Protein AF-A0A7W0EIR3-F1 (afdb_monomer_lite)

Radius of gyration: 20.16 Å; chains: 1; bounding box: 39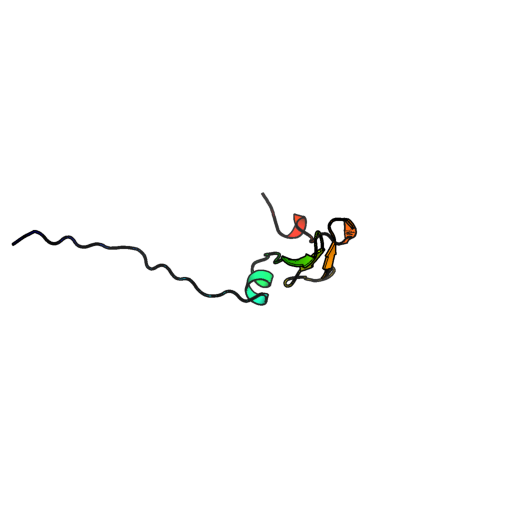×26×60 Å

Structure (mmCIF, N/CA/C/O backbone):
data_AF-A0A7W0EIR3-F1
#
_entry.id   AF-A0A7W0EIR3-F1
#
loop_
_atom_site.group_PDB
_atom_site.id
_atom_site.type_symbol
_atom_site.label_atom_id
_atom_site.label_alt_id
_atom_site.label_comp_id
_atom_site.label_asym_id
_atom_site.label_entity_id
_atom_site.label_seq_id
_atom_site.pdbx_PDB_ins_code
_atom_site.Cartn_x
_atom_site.Cartn_y
_atom_site.Cartn_z
_atom_site.occupancy
_atom_site.B_iso_or_equiv
_atom_site.auth_seq_id
_atom_site.auth_comp_id
_atom_site.auth_asym_id
_atom_site.auth_atom_id
_atom_site.pdbx_PDB_model_num
ATOM 1 N N . GLY A 1 1 ? -26.011 -7.672 48.897 1.00 73.31 1 GLY A N 1
ATOM 2 C CA . GLY A 1 1 ? -25.778 -7.228 47.507 1.00 73.31 1 GLY A CA 1
ATOM 3 C C . GLY A 1 1 ? -24.290 -7.040 47.289 1.00 73.31 1 GLY A C 1
ATOM 4 O O . GLY A 1 1 ? -23.622 -6.655 48.240 1.00 73.31 1 GLY A O 1
ATOM 5 N N . GLN A 1 2 ? -23.765 -7.355 46.103 1.00 82.25 2 GLN A N 1
ATOM 6 C CA . GLN A 1 2 ? -22.343 -7.150 45.780 1.00 82.25 2 GLN A CA 1
ATOM 7 C C . GLN A 1 2 ? -22.082 -5.736 45.237 1.00 82.25 2 GLN A C 1
ATOM 9 O O . GLN A 1 2 ? -23.005 -5.080 44.754 1.00 82.25 2 GLN A O 1
ATOM 14 N N . SER A 1 3 ? -20.838 -5.254 45.347 1.00 84.31 3 SER A N 1
ATOM 15 C CA . SER A 1 3 ? -20.458 -3.912 44.896 1.00 84.31 3 SER A CA 1
ATOM 16 C C . SER A 1 3 ? -20.386 -3.827 43.369 1.00 84.31 3 SER A C 1
ATOM 18 O O . SER A 1 3 ? -19.914 -4.741 42.694 1.00 84.31 3 SER A O 1
ATOM 20 N N . VAL A 1 4 ? -20.855 -2.709 42.816 1.00 88.25 4 VAL A N 1
ATOM 21 C CA . VAL A 1 4 ? -20.785 -2.414 41.379 1.00 88.25 4 VAL A CA 1
ATOM 22 C C . VAL A 1 4 ? -19.585 -1.504 41.118 1.00 88.25 4 VAL A C 1
ATOM 24 O O . VAL A 1 4 ? -19.360 -0.545 41.857 1.00 88.25 4 VAL A O 1
ATOM 27 N N . LYS A 1 5 ? -18.821 -1.776 40.051 1.00 87.19 5 LYS A N 1
ATOM 28 C CA . LYS A 1 5 ? -17.714 -0.925 39.583 1.00 87.19 5 LYS A CA 1
ATOM 29 C C . LYS A 1 5 ? -18.044 -0.282 38.239 1.00 87.19 5 LYS A C 1
ATOM 31 O O . LYS A 1 5 ? -18.507 -0.951 37.321 1.00 87.19 5 LYS A O 1
ATOM 36 N N . LYS A 1 6 ? -17.741 1.013 38.113 1.00 85.62 6 LYS A N 1
ATOM 37 C CA . LYS A 1 6 ? -17.827 1.758 36.853 1.00 85.62 6 LYS A CA 1
ATOM 38 C C . LYS A 1 6 ? -16.584 1.469 36.006 1.00 85.62 6 LYS A C 1
ATOM 40 O O . LYS A 1 6 ? -15.471 1.730 36.454 1.00 85.62 6 LYS A O 1
ATOM 45 N N . LEU A 1 7 ? -16.779 0.955 34.795 1.00 87.88 7 LEU A N 1
ATOM 46 C CA . LEU A 1 7 ? -15.733 0.832 33.779 1.00 87.88 7 LEU A CA 1
ATOM 47 C C . LEU A 1 7 ? -15.875 1.996 32.797 1.00 87.88 7 LEU A C 1
ATOM 49 O O . LEU A 1 7 ? -16.929 2.171 32.192 1.00 87.88 7 LEU A O 1
ATOM 53 N N . ILE A 1 8 ? -14.828 2.808 32.672 1.00 89.88 8 ILE A N 1
ATOM 54 C CA . ILE A 1 8 ? -14.742 3.892 31.689 1.00 89.88 8 ILE A CA 1
ATOM 55 C C . ILE A 1 8 ? -13.605 3.531 30.735 1.00 89.88 8 ILE A C 1
ATOM 57 O O . ILE A 1 8 ? -12.480 3.314 31.180 1.00 89.88 8 ILE A O 1
ATOM 61 N N . SER A 1 9 ? -13.899 3.461 29.439 1.00 89.44 9 SER A N 1
ATOM 62 C CA . SER A 1 9 ? -12.921 3.222 28.375 1.00 89.44 9 SER A CA 1
ATOM 63 C C . SER A 1 9 ? -13.039 4.293 27.294 1.00 89.44 9 SER A C 1
ATOM 65 O O . SER A 1 9 ? -14.079 4.940 27.160 1.00 89.44 9 SER A O 1
ATOM 67 N N . LEU A 1 10 ? -11.980 4.466 26.500 1.00 91.00 10 LEU A N 1
ATOM 68 C CA . LEU A 1 10 ? -12.044 5.283 25.289 1.00 91.00 10 LEU A CA 1
ATOM 69 C C . LEU A 1 10 ? -12.940 4.615 24.241 1.00 91.00 10 LEU A C 1
ATOM 71 O O . LEU A 1 10 ? -13.053 3.388 24.186 1.00 91.00 10 LEU A O 1
ATOM 75 N N . VAL A 1 11 ? -13.558 5.435 23.393 1.00 88.88 11 VAL A N 1
ATOM 76 C CA . VAL A 1 11 ? -14.295 4.953 22.224 1.00 88.88 11 VAL A CA 1
ATOM 77 C C . VAL A 1 11 ? -13.289 4.560 21.144 1.00 88.88 11 VAL A C 1
ATOM 79 O O . VAL A 1 11 ? -12.464 5.374 20.734 1.00 88.88 11 VAL A O 1
ATOM 82 N N . GLY A 1 12 ? -13.369 3.318 20.666 1.00 90.38 12 GLY A N 1
ATOM 83 C CA . GLY A 1 12 ? -12.653 2.882 19.470 1.00 90.38 12 GLY A CA 1
ATOM 84 C C . GLY A 1 12 ? -13.455 3.240 18.222 1.00 90.38 12 GLY A C 1
ATOM 85 O O . GLY A 1 12 ? -14.550 2.718 18.030 1.00 90.38 12 GLY A O 1
ATOM 86 N N . ILE A 1 13 ? -12.919 4.113 17.369 1.00 85.50 13 ILE A N 1
ATOM 87 C CA . ILE A 1 13 ? -13.519 4.427 16.067 1.00 85.50 13 ILE A CA 1
ATOM 88 C C . ILE A 1 13 ? -12.732 3.685 14.990 1.00 85.50 13 ILE A C 1
ATOM 90 O O . ILE A 1 13 ? -11.558 3.966 14.765 1.00 85.50 13 ILE A O 1
ATOM 94 N N . SER A 1 14 ? -13.397 2.759 14.302 1.00 89.06 14 SER A N 1
ATOM 95 C CA . SER A 1 14 ? -12.868 2.089 13.114 1.00 89.06 14 SER A CA 1
ATOM 96 C C . SER A 1 14 ? -13.744 2.454 11.925 1.00 89.06 14 SER A C 1
ATOM 98 O O . SER A 1 14 ? -14.936 2.154 11.911 1.00 89.06 14 SER A O 1
ATOM 100 N N . THR A 1 15 ? -13.166 3.149 10.946 1.00 88.31 15 THR A N 1
ATOM 101 C CA . THR A 1 15 ? -13.851 3.509 9.699 1.00 88.31 15 THR A CA 1
ATOM 102 C C . THR A 1 15 ? -13.150 2.828 8.529 1.00 88.31 15 THR A C 1
ATOM 104 O O . THR A 1 15 ? -11.914 2.818 8.492 1.00 88.31 15 THR A O 1
ATOM 107 N N . PRO A 1 16 ? -13.895 2.243 7.572 1.00 91.25 16 PRO A N 1
ATOM 108 C CA . PRO A 1 16 ? -13.283 1.676 6.381 1.00 91.25 16 PRO A CA 1
ATOM 109 C C . PRO A 1 16 ? -12.551 2.776 5.605 1.00 91.25 16 PRO A C 1
ATOM 111 O O . PRO A 1 16 ? -13.033 3.903 5.497 1.00 91.25 16 PRO A O 1
ATOM 114 N N . LYS A 1 17 ? -11.381 2.439 5.061 1.00 93.12 17 LYS A N 1
ATOM 115 C CA . LYS A 1 17 ? -10.591 3.327 4.203 1.00 93.12 17 LYS A CA 1
ATOM 116 C C . LYS A 1 17 ? -10.636 2.823 2.771 1.00 93.12 17 LYS A C 1
ATOM 118 O O . LYS A 1 17 ? -10.377 1.648 2.503 1.00 93.12 17 LYS A O 1
ATOM 123 N N . THR A 1 18 ? -10.960 3.717 1.851 1.00 96.12 18 THR A N 1
ATOM 124 C CA . THR A 1 18 ? -10.903 3.453 0.415 1.00 96.12 18 THR A CA 1
ATOM 125 C C . THR A 1 18 ? -9.451 3.446 -0.070 1.00 96.12 18 THR A C 1
ATOM 127 O O . THR A 1 18 ? -8.535 3.904 0.617 1.00 96.12 18 THR A O 1
ATOM 130 N N . ASN A 1 19 ? -9.215 2.948 -1.286 1.00 96.06 19 ASN A N 1
ATOM 131 C CA . ASN A 1 19 ? -7.888 3.052 -1.901 1.00 96.06 19 ASN A CA 1
ATOM 132 C C . ASN A 1 19 ? -7.472 4.521 -2.084 1.00 96.06 19 ASN A C 1
ATOM 134 O O . ASN A 1 19 ? -6.299 4.839 -1.914 1.00 96.06 19 ASN A O 1
ATOM 138 N N . SER A 1 20 ? -8.424 5.414 -2.373 1.00 95.75 20 SER A N 1
ATOM 139 C CA . SER A 1 20 ? -8.172 6.854 -2.472 1.00 95.75 20 SER A CA 1
ATOM 140 C C . SER A 1 20 ? -7.745 7.450 -1.130 1.00 95.75 20 SER A C 1
ATOM 142 O O . SER A 1 20 ? -6.801 8.231 -1.100 1.00 95.75 20 SER A O 1
ATOM 144 N N . ASP A 1 21 ? -8.362 7.036 -0.019 1.00 95.94 21 ASP A N 1
ATOM 145 C CA . ASP A 1 21 ? -7.962 7.501 1.318 1.00 95.94 21 ASP A CA 1
ATOM 146 C C . ASP A 1 21 ? -6.524 7.088 1.641 1.00 95.94 21 ASP A C 1
ATOM 148 O O . ASP A 1 21 ? -5.717 7.912 2.063 1.00 95.94 21 ASP A O 1
ATOM 152 N N . LEU A 1 22 ? -6.179 5.823 1.382 1.00 95.19 22 LEU A N 1
ATOM 153 C CA . LEU A 1 22 ? -4.827 5.303 1.601 1.00 95.19 22 LEU A CA 1
ATOM 154 C C . LEU A 1 22 ? -3.795 6.006 0.713 1.00 95.19 22 LEU A C 1
ATOM 156 O O . LEU A 1 22 ? -2.722 6.364 1.191 1.00 95.19 22 LEU A O 1
ATOM 160 N N . LYS A 1 23 ? -4.147 6.256 -0.553 1.00 94.19 23 LYS A N 1
ATOM 161 C CA . LYS A 1 23 ? -3.328 7.020 -1.499 1.00 94.19 23 LYS A CA 1
ATOM 162 C C . LYS A 1 23 ? -3.054 8.434 -0.984 1.00 94.19 23 LYS A C 1
ATOM 164 O O . LYS A 1 23 ? -1.908 8.869 -0.985 1.00 94.19 23 LYS A O 1
ATOM 169 N N . ASN A 1 24 ? -4.090 9.125 -0.512 1.00 93.50 24 ASN A N 1
ATOM 170 C CA . ASN A 1 24 ? -3.980 10.485 0.019 1.00 93.50 24 ASN A CA 1
ATOM 171 C C . ASN A 1 24 ? -3.176 10.541 1.325 1.0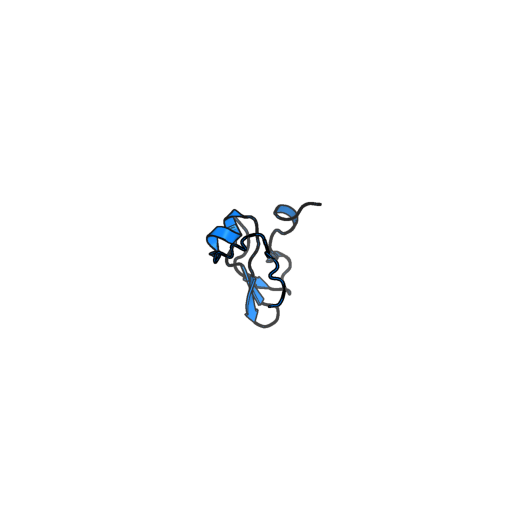0 93.50 24 ASN A C 1
ATOM 173 O O . ASN A 1 24 ? -2.485 11.519 1.578 1.00 93.50 24 ASN A O 1
ATOM 177 N N . MET A 1 25 ? -3.229 9.480 2.131 1.00 92.81 25 MET A N 1
ATOM 178 C CA . MET A 1 25 ? -2.422 9.319 3.344 1.00 92.81 25 MET A CA 1
ATOM 179 C C . MET A 1 25 ? -0.952 8.948 3.061 1.00 92.81 25 MET A C 1
ATOM 181 O O . MET A 1 25 ? -0.193 8.748 4.004 1.00 92.81 25 MET A O 1
ATOM 185 N N . GLY A 1 26 ? -0.546 8.812 1.794 1.00 91.50 26 GLY A N 1
ATOM 186 C CA . GLY A 1 26 ? 0.825 8.457 1.415 1.00 91.50 26 GLY A CA 1
ATOM 187 C C . GLY A 1 26 ? 1.142 6.959 1.480 1.00 91.50 26 GLY A C 1
ATOM 188 O O . GLY A 1 26 ? 2.289 6.568 1.274 1.00 91.50 26 GLY A O 1
ATOM 189 N N . PHE A 1 27 ? 0.149 6.096 1.714 1.00 94.44 27 PHE A N 1
ATOM 190 C CA . PHE A 1 27 ? 0.363 4.650 1.732 1.00 94.44 27 PHE A CA 1
ATOM 191 C C . PHE A 1 27 ? 0.451 4.067 0.321 1.00 94.44 27 PHE A C 1
ATOM 193 O O . PHE A 1 27 ? -0.248 4.480 -0.606 1.00 94.44 27 PHE A O 1
ATOM 200 N N . THR A 1 28 ? 1.266 3.020 0.191 1.00 96.12 28 THR A N 1
ATOM 201 C CA . THR A 1 28 ? 1.264 2.130 -0.973 1.00 96.12 28 THR A CA 1
ATOM 202 C C . THR A 1 28 ? 0.464 0.874 -0.637 1.00 96.12 28 THR A C 1
ATOM 204 O O . THR A 1 28 ? 0.842 0.124 0.261 1.00 96.12 28 THR A O 1
ATOM 207 N N . LYS A 1 29 ? -0.628 0.614 -1.360 1.00 96.69 29 LYS A N 1
ATOM 208 C CA . LYS A 1 29 ? -1.424 -0.611 -1.235 1.00 96.69 29 LYS A CA 1
ATOM 209 C C . LYS A 1 29 ? -1.189 -1.520 -2.432 1.00 96.69 29 LYS A C 1
ATOM 211 O O . LYS A 1 29 ? -1.506 -1.170 -3.567 1.00 96.69 29 LYS A O 1
ATOM 216 N N . LEU A 1 30 ? -0.688 -2.713 -2.140 1.00 97.62 30 LEU A N 1
ATOM 217 C CA . LEU A 1 30 ? -0.385 -3.747 -3.117 1.00 97.62 30 LEU A CA 1
ATOM 218 C C . LEU A 1 30 ? -1.404 -4.878 -3.007 1.00 97.62 30 LEU A C 1
ATOM 220 O O . LEU A 1 30 ? -1.579 -5.469 -1.943 1.00 97.62 30 LEU A O 1
ATOM 224 N N . VAL A 1 31 ? -2.081 -5.181 -4.111 1.00 98.19 31 VAL A N 1
ATOM 225 C CA . VAL A 1 31 ? -2.987 -6.326 -4.229 1.00 98.19 31 VAL A CA 1
ATOM 226 C C . VAL A 1 31 ? -2.266 -7.408 -5.012 1.00 98.19 31 VAL A C 1
ATOM 228 O O . VAL A 1 31 ? -1.907 -7.197 -6.167 1.00 98.19 31 VAL A O 1
ATOM 231 N N . ARG A 1 32 ? -2.042 -8.568 -4.397 1.00 98.06 32 ARG A N 1
ATOM 232 C CA . ARG A 1 32 ? -1.388 -9.695 -5.069 1.00 98.06 32 ARG A CA 1
ATOM 233 C C . ARG A 1 32 ? -2.206 -10.140 -6.285 1.00 98.06 32 ARG A C 1
ATOM 235 O O . ARG A 1 32 ? -3.419 -10.319 -6.182 1.00 98.06 32 ARG A O 1
ATOM 242 N N . ARG A 1 33 ? -1.533 -10.308 -7.424 1.00 98.06 33 ARG A N 1
ATOM 243 C CA . ARG A 1 33 ? -2.104 -10.823 -8.678 1.00 98.06 33 ARG A CA 1
ATOM 244 C C . ARG A 1 33 ? -1.555 -12.207 -9.016 1.00 98.06 33 ARG A C 1
ATOM 246 O O . ARG A 1 33 ? -2.326 -13.052 -9.448 1.00 98.06 33 ARG A O 1
ATOM 253 N N . ASP A 1 34 ? -0.274 -12.442 -8.735 1.00 97.75 34 ASP A N 1
ATOM 254 C CA . ASP A 1 34 ? 0.386 -13.742 -8.889 1.00 97.75 34 ASP A CA 1
ATOM 255 C C . ASP A 1 34 ? 1.542 -13.890 -7.871 1.00 97.75 34 ASP A C 1
ATOM 257 O O . ASP A 1 34 ? 1.697 -13.085 -6.945 1.00 97.75 34 ASP A O 1
ATOM 261 N N . ASN A 1 35 ? 2.355 -14.936 -7.982 1.00 97.56 35 ASN A N 1
ATOM 262 C CA . ASN A 1 35 ? 3.604 -15.084 -7.259 1.00 97.56 35 ASN A CA 1
ATOM 263 C C . ASN A 1 35 ? 4.621 -14.027 -7.709 1.00 97.56 35 ASN A C 1
ATOM 265 O O . ASN A 1 35 ? 5.068 -14.033 -8.850 1.00 97.56 35 ASN A O 1
ATOM 269 N N . GLY A 1 36 ? 4.975 -13.110 -6.806 1.00 97.12 36 GLY A N 1
ATOM 270 C CA . GLY A 1 36 ? 5.901 -12.016 -7.112 1.00 97.12 36 GLY A CA 1
ATOM 271 C C . GLY A 1 36 ? 5.299 -10.873 -7.938 1.00 97.12 36 GLY A C 1
ATOM 272 O O . GLY A 1 36 ? 6.015 -9.928 -8.247 1.00 97.12 36 GLY A O 1
ATOM 273 N N . VAL A 1 37 ? 3.999 -10.909 -8.259 1.00 98.31 37 VAL A N 1
ATOM 274 C CA . VAL A 1 37 ? 3.326 -9.858 -9.041 1.00 98.31 37 VAL A CA 1
ATOM 275 C C . VAL A 1 37 ? 2.185 -9.240 -8.243 1.00 98.31 37 VAL A C 1
ATOM 277 O O . VAL A 1 37 ? 1.274 -9.930 -7.771 1.00 98.31 37 VAL A O 1
ATOM 280 N N . TYR A 1 38 ? 2.210 -7.916 -8.129 1.00 98.62 38 TYR A N 1
ATOM 281 C CA . TYR A 1 38 ? 1.268 -7.128 -7.344 1.00 98.62 38 TYR A CA 1
ATOM 282 C C . TYR A 1 38 ? 0.746 -5.939 -8.146 1.00 98.62 38 TYR A C 1
ATOM 284 O O . TYR A 1 38 ? 1.473 -5.329 -8.921 1.00 98.62 38 TYR A O 1
ATOM 292 N N . GLU A 1 39 ? -0.505 -5.554 -7.915 1.00 98.44 39 GLU A N 1
ATOM 293 C CA . GLU A 1 39 ? -1.053 -4.293 -8.401 1.00 98.44 39 GLU A CA 1
ATOM 294 C C . GLU A 1 39 ? -0.984 -3.222 -7.311 1.00 98.44 39 GLU A C 1
ATOM 296 O O . GLU A 1 39 ? -1.573 -3.371 -6.239 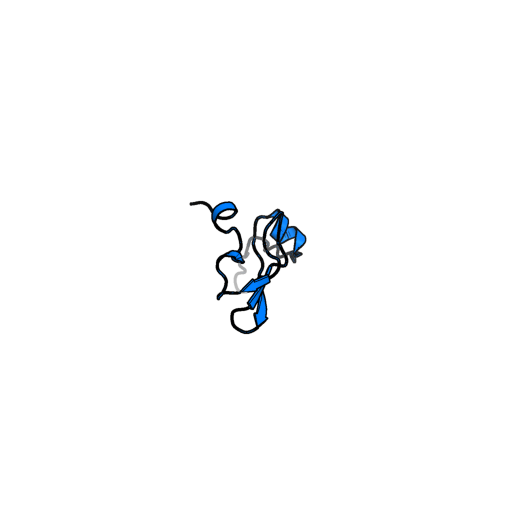1.00 98.44 39 GLU A O 1
ATOM 301 N N . ASN A 1 40 ? -0.320 -2.109 -7.609 1.00 97.94 40 ASN A N 1
ATOM 302 C CA . ASN A 1 40 ? -0.354 -0.893 -6.812 1.00 97.94 40 ASN A CA 1
ATOM 303 C C . ASN A 1 40 ? -1.657 -0.126 -7.088 1.00 97.94 40 ASN A C 1
ATOM 305 O O . ASN A 1 40 ? -1.740 0.709 -7.990 1.00 97.94 40 ASN A O 1
ATOM 309 N N . VAL A 1 41 ? -2.684 -0.378 -6.273 1.00 98.00 41 VAL A N 1
ATOM 310 C CA . VAL A 1 41 ? -4.002 0.280 -6.397 1.00 98.00 41 VAL A CA 1
ATOM 311 C C . VAL A 1 41 ? -4.001 1.737 -5.909 1.00 98.00 41 VAL A C 1
ATOM 313 O O . VAL A 1 41 ? -5.031 2.409 -5.945 1.00 98.00 41 VAL A O 1
ATOM 316 N N . THR A 1 42 ? -2.845 2.225 -5.460 1.00 97.00 42 THR A N 1
ATOM 317 C CA . THR A 1 42 ? -2.596 3.588 -4.967 1.00 97.00 42 THR A CA 1
ATOM 318 C C . THR A 1 42 ? -1.570 4.346 -5.812 1.00 97.00 42 THR A C 1
ATOM 320 O O . THR A 1 42 ? -1.162 5.433 -5.414 1.00 97.00 42 THR A O 1
ATOM 323 N N . ALA A 1 43 ? -1.155 3.803 -6.965 1.00 96.12 43 ALA A N 1
ATOM 324 C CA . ALA A 1 43 ? -0.104 4.388 -7.797 1.00 96.12 43 ALA A CA 1
ATOM 325 C C . ALA A 1 43 ? -0.366 5.878 -8.104 1.00 96.12 43 ALA A C 1
ATOM 327 O O . ALA A 1 43 ? -1.495 6.286 -8.427 1.00 96.12 43 ALA A O 1
ATOM 328 N N . THR A 1 44 ? 0.679 6.697 -7.970 1.00 91.75 44 THR A N 1
ATOM 329 C CA . THR A 1 44 ? 0.688 8.139 -8.266 1.00 91.75 44 THR A CA 1
ATOM 330 C C . THR A 1 44 ? 1.745 8.484 -9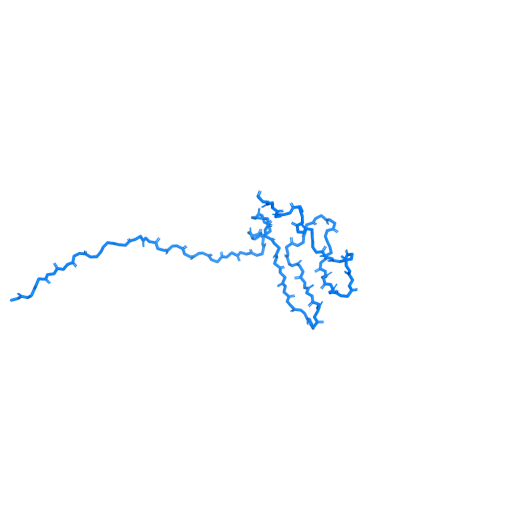.309 1.00 91.75 44 THR A C 1
ATOM 332 O O . THR A 1 44 ? 2.803 7.864 -9.366 1.00 91.75 44 THR A O 1
ATOM 335 N N . GLY A 1 45 ? 1.484 9.529 -10.101 1.00 91.12 45 GLY A N 1
ATOM 336 C CA . GLY A 1 45 ? 2.457 10.080 -11.045 1.00 91.12 45 GLY A CA 1
ATOM 337 C C . GLY A 1 45 ? 3.007 9.017 -11.994 1.00 91.12 45 GLY A C 1
ATOM 338 O O . GLY A 1 45 ? 2.250 8.414 -12.747 1.00 91.12 45 GLY A O 1
ATOM 339 N N . ASN A 1 46 ? 4.318 8.791 -11.909 1.00 90.31 46 ASN A N 1
ATOM 340 C CA . ASN A 1 46 ? 5.057 7.875 -12.778 1.00 90.31 46 ASN A CA 1
ATOM 341 C C . ASN A 1 46 ? 5.284 6.486 -12.150 1.00 90.31 46 ASN A C 1
ATOM 343 O O . ASN A 1 46 ? 6.065 5.702 -12.683 1.00 90.31 46 ASN A O 1
ATOM 347 N N . GLU A 1 47 ? 4.659 6.174 -11.009 1.00 95.12 47 GLU A N 1
ATOM 348 C CA . GLU A 1 47 ? 4.741 4.829 -10.434 1.00 95.12 47 GLU A CA 1
ATOM 349 C C . GLU A 1 47 ? 4.072 3.797 -11.352 1.00 95.12 47 GLU A C 1
ATOM 351 O O . GLU A 1 47 ? 2.971 4.015 -11.864 1.00 95.12 47 GLU A O 1
ATOM 356 N N . SER A 1 48 ? 4.699 2.628 -11.499 1.00 96.56 48 SER A N 1
ATOM 357 C CA . SER A 1 48 ? 4.068 1.505 -12.188 1.00 96.56 48 SER A CA 1
ATOM 358 C C . SER A 1 48 ? 2.832 1.025 -11.424 1.00 96.56 48 SER A C 1
ATOM 360 O O . SER A 1 48 ? 2.833 0.897 -10.194 1.00 96.56 48 SER A O 1
ATOM 362 N N . ARG A 1 49 ? 1.769 0.698 -12.167 1.00 97.25 49 ARG A N 1
ATOM 363 C CA . ARG A 1 49 ? 0.575 0.056 -11.602 1.00 97.25 49 ARG A CA 1
ATOM 364 C C . ARG A 1 49 ? 0.828 -1.406 -11.249 1.00 97.25 49 ARG A C 1
ATOM 366 O O . ARG A 1 49 ? 0.183 -1.920 -10.344 1.00 97.25 49 ARG A O 1
ATOM 373 N N . ILE A 1 50 ? 1.753 -2.064 -11.942 1.00 98.19 50 ILE A N 1
ATOM 374 C CA . ILE A 1 50 ? 2.149 -3.449 -11.682 1.00 98.19 50 ILE A CA 1
ATOM 375 C C . ILE A 1 50 ? 3.559 -3.444 -11.115 1.00 98.19 50 ILE A C 1
ATOM 377 O O . ILE A 1 50 ? 4.469 -2.934 -11.761 1.00 98.19 50 ILE A O 1
ATOM 381 N N . TRP A 1 51 ? 3.726 -4.024 -9.934 1.00 98.19 51 TRP A N 1
ATOM 382 C CA . TRP A 1 51 ? 5.023 -4.331 -9.358 1.00 98.19 51 TRP A CA 1
ATOM 383 C C . TRP A 1 51 ? 5.318 -5.814 -9.553 1.00 98.19 51 TRP A C 1
ATOM 385 O O . TRP A 1 51 ? 4.587 -6.671 -9.056 1.00 98.19 51 TRP A 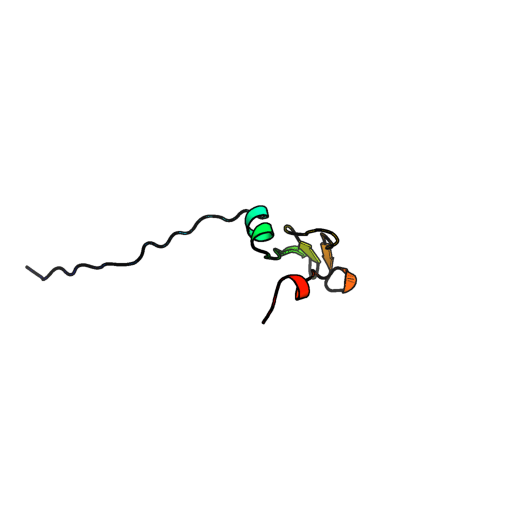O 1
ATOM 395 N N . ASP A 1 52 ? 6.388 -6.097 -10.280 1.00 98.25 52 ASP A N 1
ATOM 396 C CA . ASP A 1 52 ? 6.941 -7.427 -10.487 1.00 98.25 52 ASP A CA 1
ATOM 397 C C . ASP A 1 52 ? 8.276 -7.503 -9.740 1.00 98.25 52 ASP A C 1
ATOM 399 O O . ASP A 1 52 ? 9.190 -6.715 -9.985 1.00 98.25 52 ASP A O 1
ATOM 403 N N . THR A 1 53 ? 8.401 -8.446 -8.806 1.00 97.00 53 THR A N 1
ATOM 404 C CA . THR A 1 53 ? 9.603 -8.589 -7.972 1.00 97.00 53 THR A CA 1
ATOM 405 C C . THR A 1 53 ? 10.859 -8.930 -8.774 1.00 97.00 53 THR A C 1
ATOM 407 O O . THR A 1 53 ? 11.962 -8.720 -8.277 1.00 97.00 53 THR A O 1
ATOM 410 N N . SER A 1 54 ? 10.714 -9.442 -10.000 1.00 97.75 54 SER A N 1
ATOM 411 C CA . SER A 1 54 ? 11.836 -9.700 -10.910 1.00 97.75 54 SER A CA 1
ATOM 412 C C . SER A 1 54 ? 12.305 -8.456 -11.676 1.00 97.75 54 SER A C 1
ATOM 414 O O . SER A 1 54 ? 13.369 -8.489 -12.291 1.00 97.75 54 SER A O 1
ATOM 416 N N . LYS A 1 55 ? 11.538 -7.358 -11.619 1.00 97.56 55 LYS A N 1
ATOM 417 C CA . LYS A 1 55 ? 11.757 -6.113 -12.367 1.00 97.56 55 LYS A CA 1
ATOM 418 C C . LYS A 1 55 ? 11.872 -4.919 -11.415 1.00 97.56 55 LYS A C 1
ATOM 420 O O . LYS A 1 55 ? 10.856 -4.276 -11.116 1.00 97.56 55 LYS A O 1
ATOM 425 N N . PRO A 1 56 ? 13.079 -4.612 -10.904 1.00 95.00 56 PRO A N 1
ATOM 426 C CA . PRO A 1 56 ? 13.296 -3.551 -9.918 1.00 95.00 56 PRO A CA 1
ATOM 427 C C . PRO A 1 56 ? 12.776 -2.173 -10.345 1.00 95.00 56 PRO A C 1
ATOM 429 O O . PRO A 1 56 ? 12.352 -1.387 -9.503 1.00 95.00 56 PRO A O 1
ATOM 432 N N . GLU A 1 57 ? 12.753 -1.887 -11.645 1.00 95.69 57 GLU A N 1
ATOM 433 C CA . GLU A 1 57 ? 12.219 -0.655 -12.229 1.00 95.69 57 GLU A CA 1
ATOM 434 C C . GLU A 1 57 ? 10.711 -0.472 -12.004 1.00 95.69 57 GLU A C 1
ATOM 436 O O . GLU A 1 57 ? 10.203 0.644 -12.080 1.00 9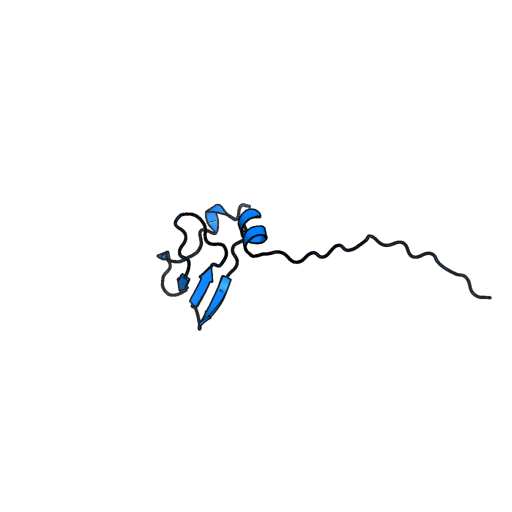5.69 57 GLU A O 1
ATOM 441 N N . THR A 1 58 ? 9.990 -1.553 -11.695 1.00 96.94 58 THR A N 1
ATOM 442 C CA . THR A 1 58 ? 8.557 -1.514 -11.377 1.00 96.94 58 THR A CA 1
ATOM 443 C C . THR A 1 58 ? 8.270 -1.320 -9.886 1.00 96.94 58 THR A C 1
ATOM 445 O O . THR A 1 58 ? 7.106 -1.252 -9.485 1.00 96.94 58 THR A O 1
ATOM 448 N N . MET A 1 59 ? 9.310 -1.242 -9.048 1.00 95.44 59 MET A N 1
ATOM 449 C CA . MET A 1 59 ? 9.163 -1.097 -7.602 1.00 95.44 59 MET A CA 1
ATOM 450 C C . MET A 1 59 ? 8.512 0.249 -7.234 1.00 95.44 59 MET A C 1
ATOM 452 O O . MET A 1 59 ? 8.920 1.286 -7.763 1.00 95.44 59 MET A O 1
ATOM 456 N N . PRO A 1 60 ? 7.525 0.273 -6.312 1.00 95.62 60 PRO A N 1
ATOM 457 C CA . PRO A 1 60 ? 6.935 1.521 -5.835 1.00 95.62 60 PRO A CA 1
ATOM 458 C C . PRO A 1 60 ? 7.986 2.466 -5.247 1.00 95.62 60 PRO A C 1
ATOM 460 O O . PRO A 1 60 ? 8.981 2.020 -4.669 1.00 95.62 60 PRO A O 1
ATOM 463 N N . ASN A 1 61 ? 7.747 3.778 -5.326 1.00 92.62 61 ASN A N 1
ATOM 464 C CA . ASN A 1 61 ? 8.670 4.776 -4.796 1.00 92.62 61 ASN A CA 1
ATOM 465 C C . ASN A 1 61 ? 8.562 4.862 -3.264 1.00 92.62 61 ASN A C 1
ATOM 467 O O . ASN A 1 61 ? 8.007 5.808 -2.706 1.00 92.62 61 ASN A O 1
ATOM 471 N N . LEU A 1 62 ? 9.096 3.856 -2.570 1.00 89.19 62 LEU A N 1
ATOM 472 C CA . LEU A 1 62 ? 9.065 3.790 -1.109 1.00 89.19 62 LEU A CA 1
ATOM 473 C C . LEU A 1 62 ? 9.912 4.896 -0.471 1.00 89.19 62 LEU A C 1
ATOM 475 O O . LEU A 1 62 ? 9.501 5.460 0.535 1.00 89.19 62 LEU A O 1
ATOM 479 N N . LYS A 1 63 ? 11.039 5.269 -1.092 1.00 88.06 63 LYS A N 1
ATOM 480 C CA . LYS A 1 63 ? 11.914 6.352 -0.607 1.00 88.06 63 LYS A CA 1
ATOM 481 C C . LYS A 1 63 ? 11.219 7.713 -0.584 1.00 88.06 63 LYS A C 1
ATOM 483 O O . LYS A 1 63 ? 11.510 8.528 0.276 1.00 88.06 63 LYS A O 1
ATOM 488 N N . GLY A 1 64 ? 10.316 7.968 -1.532 1.00 88.75 64 GLY A N 1
ATOM 489 C CA . GLY A 1 64 ? 9.525 9.200 -1.559 1.00 88.75 64 GLY A CA 1
ATOM 490 C C . GLY A 1 64 ? 8.331 9.206 -0.600 1.00 88.75 64 GLY A C 1
ATOM 491 O O . GLY A 1 64 ? 7.705 10.249 -0.446 1.00 88.75 64 GLY A O 1
ATOM 492 N N . LYS A 1 65 ? 7.984 8.062 0.007 1.00 87.50 65 LYS A N 1
ATOM 493 C CA . LYS A 1 65 ? 6.793 7.900 0.862 1.00 87.50 65 LYS A CA 1
ATOM 494 C C . LYS A 1 65 ? 7.122 7.597 2.324 1.00 87.50 65 LYS A C 1
ATOM 496 O O . LYS A 1 65 ? 6.288 7.843 3.186 1.00 87.50 65 LYS A O 1
ATOM 501 N N . ILE A 1 66 ? 8.297 7.036 2.595 1.00 87.50 66 ILE A N 1
ATOM 502 C CA . ILE A 1 66 ? 8.746 6.626 3.926 1.00 87.50 66 ILE A CA 1
ATOM 503 C C . ILE A 1 66 ? 10.022 7.403 4.250 1.00 87.50 66 ILE A C 1
ATOM 505 O O . ILE A 1 66 ? 10.980 7.362 3.478 1.00 87.50 66 ILE A O 1
ATOM 509 N N . SER A 1 67 ? 10.026 8.080 5.395 1.00 86.38 67 SER A N 1
ATOM 510 C CA . SER A 1 67 ? 11.183 8.760 5.982 1.00 86.38 67 SER A CA 1
ATOM 511 C C . SER A 1 67 ? 11.424 8.244 7.404 1.00 86.38 67 SER A C 1
ATOM 513 O O . SER A 1 67 ? 10.472 7.786 8.038 1.00 86.38 67 SER A O 1
ATOM 515 N N . ASP A 1 68 ? 12.677 8.305 7.864 1.00 78.38 68 ASP A N 1
ATOM 516 C CA . ASP A 1 68 ? 13.061 8.098 9.274 1.00 78.38 68 ASP A CA 1
ATOM 517 C C . ASP A 1 68 ? 12.586 9.274 10.149 1.00 78.38 68 ASP A C 1
ATOM 519 O O . ASP A 1 68 ? 12.609 10.421 9.633 1.00 78.38 68 ASP A O 1
#

pLDDT: mean 92.92, std 5.23, range [73.31, 98.62]

Sequence (68 aa):
GQSVKKLISLVGISTPKTNSDLKNMGFTKLVRRDNGVYENVTATGNESRIWDTSKPETMPNLKGKISD

Secondary structure (DSSP, 8-state):
-PPP-----PPPP-----HHHHHHTT---EEEEETTEEEETT--TT--SEEETT-GGGS---TTT---

Foldseek 3Di:
DDDDDDDDDDDDDDDDDDLQNCLVLLHFDWDDPDVQWTARSNDDDPAARIGHNVDVSNDGPVVVRDDD